Protein AF-A0A317Z5J6-F1 (afdb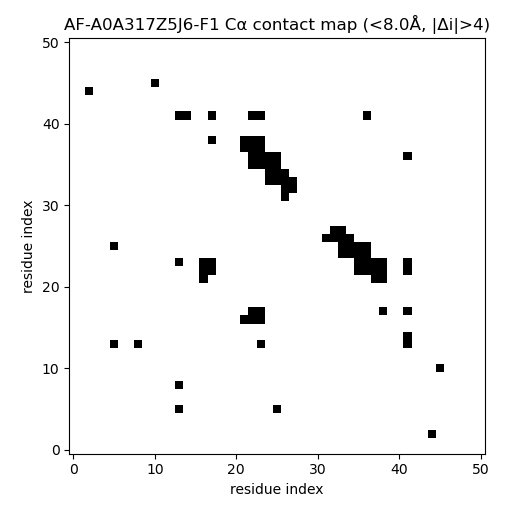_monomer)

InterPro domains:
  IPR000397 Heat shock protein Hsp33 [PF01430] (1-38)
  IPR016154 Heat shock protein Hsp33, C-terminal [G3DSA:3.90.1280.10] (1-49)
  IPR016154 Heat shock protein Hsp33, C-terminal [SSF118352] (1-48)

Sequence (51 aa):
KFLNAIKGLGQAEIEDMIAKDHGAEAECHFCRSRYSFSEDELKALLAEMPS

Solvent-accessible surface area (backbone atoms only — not comparable to full-atom values): 3119 Å² total; per-residue (Å²): 136,56,69,61,62,55,58,69,67,31,72,68,53,54,51,50,32,32,73,74,65,61,18,46,78,47,70,35,88,90,76,71,48,76,44,78,39,50,41,68,55,50,52,50,50,56,67,72,53,76,129

Structure (mmCIF, N/CA/C/O backbone):
data_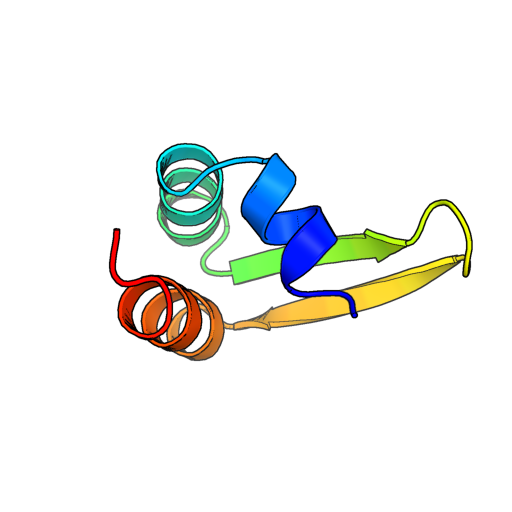AF-A0A317Z5J6-F1
#
_entry.id   AF-A0A317Z5J6-F1
#
loop_
_atom_site.group_PDB
_atom_site.id
_atom_site.type_symbol
_atom_site.label_atom_id
_atom_site.label_alt_id
_atom_site.label_comp_id
_atom_site.label_asym_id
_atom_site.label_entity_id
_atom_site.label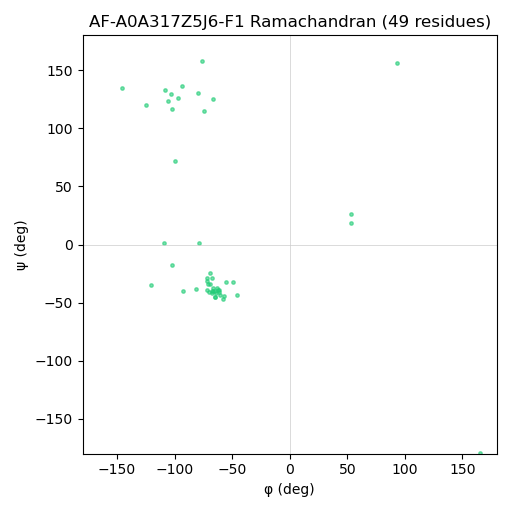_seq_id
_atom_site.pdbx_PDB_ins_code
_atom_site.Cartn_x
_atom_site.Cartn_y
_atom_site.Cartn_z
_atom_site.occupancy
_atom_site.B_iso_or_equiv
_atom_site.auth_seq_id
_atom_site.auth_comp_id
_atom_site.auth_asym_id
_atom_site.auth_atom_id
_atom_site.pdbx_PDB_model_num
ATOM 1 N N . LYS A 1 1 ? 13.011 -7.804 -5.375 1.00 50.91 1 LYS A N 1
ATOM 2 C CA . LYS A 1 1 ? 13.345 -6.731 -4.399 1.00 50.91 1 LYS A CA 1
ATOM 3 C C . LYS A 1 1 ? 12.501 -5.485 -4.687 1.00 50.91 1 LYS A C 1
ATOM 5 O O . LYS A 1 1 ? 13.042 -4.451 -5.040 1.00 50.91 1 LYS A O 1
ATOM 10 N N . PHE A 1 2 ? 11.180 -5.613 -4.575 1.00 59.31 2 PHE A N 1
ATOM 11 C CA . PHE A 1 2 ? 10.219 -4.547 -4.892 1.00 59.31 2 PHE A CA 1
ATOM 12 C C . PHE A 1 2 ? 9.371 -4.191 -3.671 1.00 59.31 2 PHE A C 1
ATOM 14 O O . PHE A 1 2 ? 9.173 -3.024 -3.356 1.00 59.31 2 PHE A O 1
ATOM 21 N N . LEU A 1 3 ? 9.074 -5.219 -2.874 1.00 58.88 3 LEU A N 1
ATOM 22 C CA . LEU A 1 3 ? 8.563 -5.105 -1.512 1.00 58.88 3 LEU A CA 1
ATOM 23 C C . LEU A 1 3 ? 9.376 -4.133 -0.651 1.00 58.88 3 LEU A C 1
ATOM 25 O O . LEU A 1 3 ? 8.796 -3.453 0.172 1.00 58.88 3 LEU A O 1
ATOM 29 N N . ASN A 1 4 ? 10.691 -3.996 -0.870 1.00 62.25 4 ASN A N 1
ATOM 30 C CA . ASN A 1 4 ? 11.506 -3.017 -0.138 1.00 62.25 4 ASN A CA 1
ATOM 31 C C . ASN A 1 4 ? 11.246 -1.557 -0.540 1.00 62.25 4 ASN A C 1
ATOM 33 O O . ASN A 1 4 ? 11.387 -0.682 0.304 1.00 62.25 4 ASN A O 1
ATOM 37 N N . ALA A 1 5 ? 10.885 -1.286 -1.798 1.00 64.62 5 ALA A N 1
ATOM 38 C CA . ALA A 1 5 ? 10.547 0.069 -2.233 1.00 64.62 5 ALA A CA 1
ATOM 39 C C . ALA A 1 5 ? 9.215 0.511 -1.611 1.00 64.62 5 ALA A C 1
ATOM 41 O O . ALA A 1 5 ? 9.112 1.622 -1.108 1.00 64.62 5 ALA A O 1
ATOM 42 N N . ILE A 1 6 ? 8.245 -0.408 -1.560 1.00 65.06 6 ILE A N 1
ATOM 43 C CA . ILE A 1 6 ? 6.943 -0.184 -0.923 1.00 65.06 6 ILE A CA 1
ATOM 44 C C . ILE A 1 6 ? 7.072 -0.150 0.610 1.00 65.06 6 ILE A C 1
ATOM 46 O O . ILE A 1 6 ? 6.513 0.731 1.246 1.00 65.06 6 ILE A O 1
ATOM 50 N N . LYS A 1 7 ? 7.909 -1.010 1.212 1.00 64.25 7 LYS A N 1
ATOM 51 C CA . LYS A 1 7 ? 8.300 -0.919 2.636 1.00 64.25 7 LYS A CA 1
ATOM 52 C C . LYS A 1 7 ? 8.891 0.444 2.995 1.00 64.25 7 LYS A C 1
ATOM 54 O O . LYS A 1 7 ? 8.725 0.884 4.125 1.00 64.25 7 LYS A O 1
ATOM 59 N N . GLY A 1 8 ? 9.576 1.094 2.053 1.00 66.38 8 GLY A N 1
ATOM 60 C CA . GLY A 1 8 ? 10.150 2.426 2.239 1.00 66.38 8 GLY A CA 1
ATOM 61 C C . GLY A 1 8 ? 9.115 3.550 2.349 1.00 66.38 8 GLY A C 1
ATOM 62 O O . GLY A 1 8 ? 9.429 4.561 2.966 1.00 66.38 8 GLY A O 1
ATOM 63 N N . LEU A 1 9 ? 7.906 3.368 1.799 1.00 72.44 9 LEU A N 1
ATOM 64 C CA . LEU A 1 9 ? 6.774 4.291 1.988 1.00 72.44 9 LEU A CA 1
ATOM 65 C C . LEU A 1 9 ? 6.211 4.187 3.415 1.00 72.44 9 LEU A C 1
ATOM 67 O O . LEU A 1 9 ? 5.732 5.160 3.978 1.00 72.44 9 LEU A O 1
ATOM 71 N N . GLY A 1 10 ? 6.344 3.015 4.038 1.00 72.44 10 GLY A N 1
ATOM 72 C CA . GLY A 1 10 ? 5.850 2.752 5.383 1.00 72.44 10 GLY A CA 1
ATOM 73 C C . GLY A 1 10 ? 4.448 2.147 5.388 1.00 72.44 10 GLY A C 1
ATOM 74 O O . GLY A 1 10 ? 3.668 2.286 4.449 1.00 72.44 10 GLY A O 1
ATOM 75 N N . GLN A 1 11 ? 4.145 1.436 6.474 1.00 79.06 11 GLN A N 1
ATOM 76 C CA . GLN A 1 11 ? 2.915 0.658 6.631 1.00 79.06 11 GLN A CA 1
ATOM 77 C C . GLN A 1 11 ? 1.652 1.520 6.472 1.00 79.06 11 GLN A C 1
ATOM 79 O O . GLN A 1 11 ? 0.748 1.161 5.725 1.00 79.06 11 GLN A O 1
ATOM 84 N N . ALA A 1 12 ? 1.654 2.701 7.097 1.00 80.62 12 ALA A N 1
ATOM 85 C CA . ALA A 1 12 ? 0.541 3.645 7.063 1.00 80.62 12 ALA A CA 1
ATOM 86 C C . ALA A 1 12 ? 0.241 4.170 5.651 1.00 80.62 12 ALA A C 1
ATOM 88 O O . ALA A 1 12 ? -0.919 4.332 5.289 1.00 80.62 12 ALA A O 1
ATOM 89 N N . GLU A 1 13 ? 1.277 4.404 4.843 1.00 82.00 13 GLU A N 1
ATOM 90 C CA . GLU A 1 13 ? 1.117 4.878 3.467 1.00 82.00 13 GLU A CA 1
ATOM 91 C C . GLU A 1 13 ? 0.462 3.792 2.602 1.00 82.00 13 GLU A C 1
ATOM 93 O O . GLU A 1 13 ? -0.439 4.067 1.817 1.00 82.00 13 GLU A O 1
ATOM 98 N N . ILE A 1 14 ? 0.864 2.532 2.803 1.00 80.25 14 ILE A N 1
ATOM 99 C CA . ILE A 1 14 ? 0.270 1.375 2.126 1.00 80.25 14 ILE A CA 1
ATOM 100 C C . ILE A 1 14 ? -1.195 1.202 2.541 1.00 80.25 14 ILE A C 1
ATOM 102 O O . ILE A 1 14 ? -2.047 0.995 1.682 1.00 80.25 14 ILE A O 1
ATOM 106 N N . GLU A 1 15 ? -1.506 1.301 3.835 1.00 80.50 15 GLU A N 1
ATOM 107 C CA . GLU A 1 15 ? -2.884 1.217 4.337 1.00 80.50 15 GLU A CA 1
ATOM 108 C C . GLU A 1 15 ? -3.779 2.333 3.783 1.00 80.50 15 GLU A C 1
ATOM 110 O O . GLU A 1 15 ? -4.923 2.066 3.414 1.00 80.50 15 GLU A O 1
ATOM 115 N N . ASP A 1 16 ? -3.264 3.559 3.661 1.00 84.19 16 ASP A N 1
ATOM 116 C CA . ASP A 1 16 ? -4.005 4.684 3.079 1.00 84.19 16 ASP A CA 1
ATOM 117 C C . ASP A 1 16 ? -4.271 4.470 1.577 1.00 84.19 16 ASP A C 1
ATOM 119 O O . ASP A 1 16 ? -5.374 4.751 1.105 1.00 84.19 16 ASP A O 1
ATOM 123 N N . MET A 1 17 ? -3.315 3.885 0.842 1.00 81.19 17 MET A N 1
ATOM 124 C CA . MET A 1 17 ? -3.500 3.497 -0.564 1.00 81.19 17 MET A CA 1
ATOM 125 C C . MET A 1 17 ? -4.555 2.395 -0.717 1.00 81.19 17 MET A C 1
ATOM 127 O O . MET A 1 17 ? -5.455 2.526 -1.543 1.00 81.19 17 MET A O 1
ATOM 131 N N . ILE A 1 18 ? -4.521 1.355 0.126 1.00 82.31 18 ILE A N 1
ATOM 132 C CA . ILE A 1 18 ? -5.568 0.322 0.151 1.00 82.31 18 ILE A CA 1
ATOM 133 C C . ILE A 1 18 ? -6.938 0.956 0.416 1.00 82.31 18 ILE A C 1
ATOM 135 O O . ILE A 1 18 ? -7.907 0.643 -0.269 1.00 82.31 18 ILE A O 1
ATOM 139 N N . ALA A 1 19 ? -7.028 1.846 1.404 1.00 80.75 19 ALA A N 1
ATOM 140 C CA . ALA A 1 19 ? -8.295 2.418 1.839 1.00 80.75 19 ALA A CA 1
ATOM 141 C C . ALA A 1 19 ? -8.900 3.407 0.828 1.00 80.75 19 ALA A C 1
ATOM 143 O O . ALA A 1 19 ? -10.123 3.500 0.734 1.00 80.75 19 ALA A O 1
ATOM 144 N N . LYS A 1 20 ? -8.069 4.161 0.096 1.00 77.88 20 LYS A N 1
AT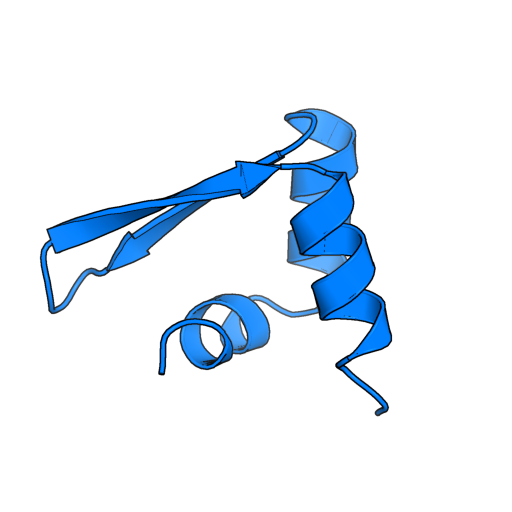OM 145 C CA . LYS A 1 20 ? -8.533 5.175 -0.867 1.00 77.88 20 LYS A CA 1
ATOM 146 C C . LYS A 1 20 ? -8.678 4.647 -2.288 1.00 77.88 20 LYS A C 1
ATOM 148 O O . LYS A 1 20 ? -9.643 5.006 -2.957 1.00 77.88 20 LYS A O 1
ATOM 153 N N . ASP A 1 21 ? -7.750 3.805 -2.730 1.00 75.50 21 ASP A N 1
ATOM 154 C CA . ASP A 1 21 ? -7.657 3.333 -4.116 1.00 75.50 21 ASP A CA 1
ATOM 155 C C . ASP A 1 21 ? -8.043 1.850 -4.269 1.00 75.50 21 ASP A C 1
ATOM 157 O O . ASP A 1 21 ? -8.015 1.318 -5.377 1.00 75.50 21 ASP A O 1
ATOM 161 N N . HIS A 1 22 ? -8.436 1.166 -3.179 1.00 72.94 22 HIS A N 1
ATOM 162 C CA . HIS A 1 22 ? -8.751 -0.276 -3.167 1.00 72.94 22 HIS A CA 1
ATOM 163 C C . HIS A 1 22 ? -7.616 -1.147 -3.748 1.00 72.94 22 HIS A C 1
ATOM 165 O O . HIS A 1 22 ? -7.828 -2.249 -4.263 1.00 72.94 22 HIS A O 1
ATOM 171 N N . GLY A 1 23 ? -6.384 -0.644 -3.667 1.00 72.69 23 GLY A N 1
ATOM 172 C CA . GLY A 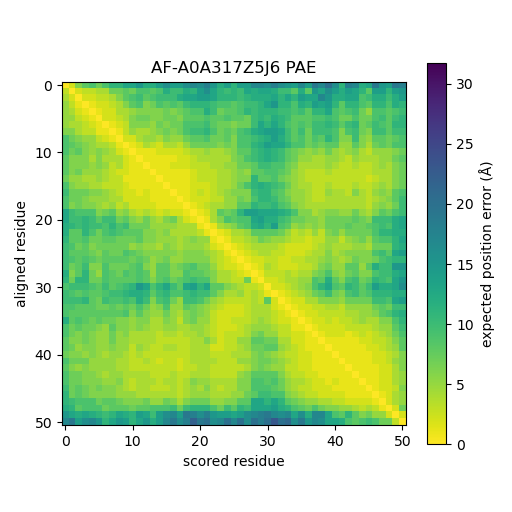1 23 ? -5.203 -1.207 -4.303 1.00 72.69 23 GLY A CA 1
ATOM 173 C C . GLY A 1 23 ? -4.053 -0.206 -4.298 1.00 72.69 23 GLY A C 1
ATOM 174 O O . GLY A 1 23 ? -4.167 0.897 -3.771 1.00 72.69 23 GLY A O 1
ATOM 175 N N . ALA A 1 24 ? -2.917 -0.594 -4.869 1.00 78.50 24 ALA A N 1
ATOM 176 C CA . ALA A 1 24 ? -1.779 0.303 -5.019 1.00 78.50 24 ALA A CA 1
ATOM 177 C C . ALA A 1 24 ? -1.027 -0.004 -6.308 1.00 78.50 24 ALA A C 1
ATOM 179 O O . ALA A 1 24 ? -0.707 -1.157 -6.602 1.00 78.50 24 ALA A O 1
ATOM 180 N N . GLU A 1 25 ? -0.687 1.043 -7.053 1.00 76.06 25 GLU A N 1
ATOM 181 C CA . GLU A 1 25 ? 0.214 0.953 -8.194 1.00 76.06 25 GLU A CA 1
ATOM 182 C C . GLU A 1 25 ? 1.597 1.467 -7.788 1.00 76.06 25 GLU A C 1
ATOM 184 O O . GLU A 1 25 ? 1.777 2.635 -7.447 1.00 76.06 25 GLU A O 1
ATOM 189 N N . ALA A 1 26 ? 2.595 0.588 -7.825 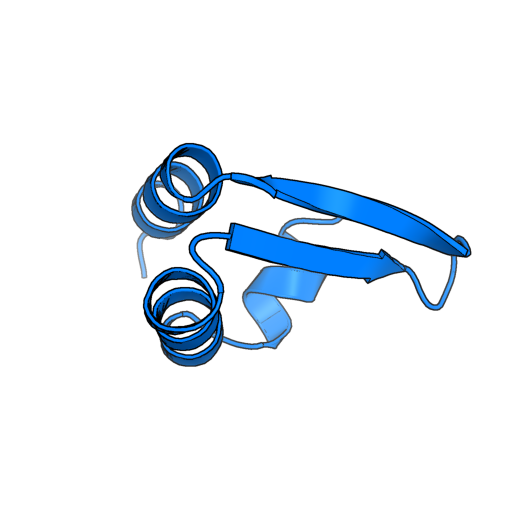1.00 73.44 26 ALA A N 1
ATOM 190 C CA . ALA A 1 26 ? 3.982 0.937 -7.572 1.00 73.44 26 ALA A CA 1
ATOM 191 C C . ALA A 1 26 ? 4.771 0.946 -8.883 1.00 73.44 26 ALA A C 1
ATOM 193 O O . ALA A 1 26 ? 4.859 -0.058 -9.593 1.00 73.44 26 ALA A O 1
ATOM 194 N N . GLU A 1 27 ? 5.404 2.073 -9.189 1.00 71.38 27 GLU A N 1
ATOM 195 C CA . GLU A 1 27 ? 6.283 2.208 -10.347 1.00 71.38 27 GLU A CA 1
ATOM 196 C C . GLU A 1 27 ? 7.759 2.160 -9.921 1.00 71.38 27 GLU A C 1
ATOM 198 O O . GLU A 1 27 ? 8.201 2.885 -9.030 1.00 71.38 27 GLU A O 1
ATOM 203 N N . CYS A 1 28 ? 8.558 1.311 -10.575 1.00 73.88 28 CYS A N 1
ATOM 204 C CA . CYS A 1 28 ? 10.006 1.288 -10.373 1.00 73.88 28 CYS A CA 1
ATOM 205 C C . CYS A 1 28 ? 10.627 2.499 -11.063 1.00 73.88 28 CYS A C 1
ATOM 207 O O . CYS A 1 28 ? 10.694 2.515 -12.290 1.00 73.88 28 CYS A O 1
ATOM 209 N N . HIS A 1 29 ? 11.224 3.440 -10.335 1.00 65.62 29 HIS A N 1
ATOM 210 C CA . HIS A 1 29 ? 11.964 4.514 -11.009 1.00 65.62 29 HIS A CA 1
ATOM 211 C C . HIS A 1 29 ? 13.232 4.004 -11.731 1.00 65.62 29 HIS A C 1
ATOM 213 O O . HIS A 1 29 ? 13.632 4.539 -12.762 1.00 65.62 29 HIS A O 1
ATOM 219 N N . PHE A 1 30 ? 13.836 2.917 -11.236 1.00 73.44 30 PHE A N 1
ATOM 220 C CA . PHE A 1 30 ? 15.044 2.314 -11.820 1.00 73.44 30 PHE A CA 1
ATOM 221 C C . PHE A 1 30 ? 14.756 1.406 -13.020 1.00 73.44 30 PHE A C 1
ATOM 223 O O . PHE A 1 30 ? 15.521 1.369 -13.978 1.00 73.44 30 PHE A O 1
ATOM 230 N N . CYS A 1 31 ? 13.659 0.655 -12.955 1.00 77.50 31 CYS A N 1
ATOM 231 C CA . CYS A 1 31 ? 13.308 -0.392 -13.911 1.00 77.50 31 CYS A CA 1
ATOM 232 C C . CYS A 1 31 ? 12.228 0.057 -14.911 1.00 77.50 31 CYS A C 1
ATOM 234 O O . CYS A 1 31 ? 12.016 -0.612 -15.917 1.00 77.50 31 CYS A O 1
ATOM 236 N N . ARG A 1 32 ? 11.493 1.135 -14.592 1.00 79.50 32 ARG A N 1
ATOM 237 C CA . ARG A 1 32 ? 10.236 1.567 -15.236 1.00 79.50 32 ARG A CA 1
ATOM 238 C C . ARG A 1 32 ? 9.140 0.498 -15.310 1.00 79.50 32 ARG A C 1
ATOM 240 O O . ARG A 1 32 ? 8.197 0.620 -16.083 1.00 79.50 32 ARG A O 1
ATOM 247 N N . SER A 1 33 ? 9.247 -0.550 -14.500 1.00 75.69 33 SER A N 1
ATOM 248 C CA . SER A 1 33 ? 8.210 -1.567 -14.353 1.00 75.69 33 SER A CA 1
ATOM 249 C C . SER A 1 33 ? 7.117 -1.059 -13.419 1.00 75.69 33 SER A C 1
ATOM 251 O O . SER A 1 33 ? 7.422 -0.592 -12.320 1.00 75.69 33 SER A O 1
ATOM 253 N N . ARG A 1 34 ? 5.861 -1.173 -13.850 1.00 78.06 34 ARG A N 1
ATOM 254 C CA . ARG A 1 34 ? 4.683 -0.944 -13.011 1.00 78.06 34 ARG A CA 1
ATOM 255 C C . ARG A 1 34 ? 4.213 -2.256 -12.411 1.00 78.06 34 ARG A C 1
ATOM 257 O O . ARG A 1 34 ? 4.153 -3.266 -13.108 1.00 78.06 34 ARG A O 1
ATOM 264 N N . TYR A 1 35 ? 3.882 -2.211 -11.133 1.00 77.38 35 TYR A N 1
ATOM 265 C CA . TYR A 1 35 ? 3.311 -3.312 -10.382 1.00 77.38 35 TYR A CA 1
ATOM 266 C C . TYR A 1 35 ? 2.012 -2.821 -9.772 1.00 77.38 35 TYR A C 1
ATOM 268 O O . TYR A 1 35 ? 2.017 -1.855 -9.016 1.00 77.38 35 TYR A O 1
ATOM 276 N N . SER A 1 36 ? 0.911 -3.470 -10.116 1.00 78.31 36 SER A N 1
ATOM 277 C CA . SER A 1 36 ? -0.380 -3.252 -9.478 1.00 78.3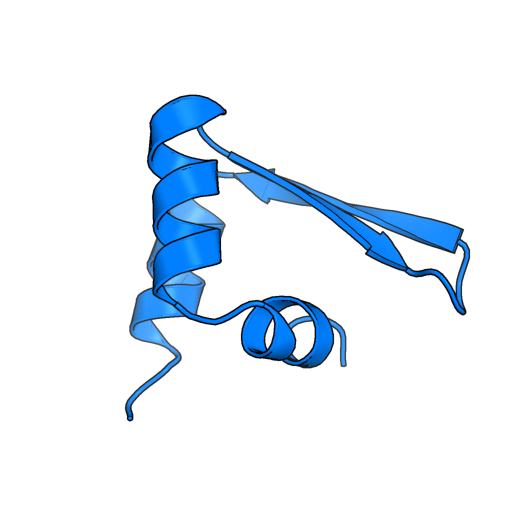1 36 SER A CA 1
ATOM 278 C C . SER A 1 36 ? -0.578 -4.325 -8.423 1.00 78.31 36 SER A C 1
ATOM 280 O O . SER A 1 36 ? -0.499 -5.511 -8.743 1.00 78.31 36 SER A O 1
ATOM 282 N N . PHE A 1 37 ? -0.851 -3.908 -7.199 1.00 79.06 37 PHE A N 1
ATOM 283 C CA . PHE A 1 37 ? -1.190 -4.791 -6.098 1.00 79.06 37 PHE A CA 1
ATOM 284 C C . PHE A 1 37 ? -2.665 -4.624 -5.781 1.00 79.06 37 PHE A C 1
ATOM 286 O O . PHE A 1 37 ? -3.167 -3.502 -5.663 1.00 79.06 37 PHE A O 1
ATOM 293 N N . SER A 1 38 ? -3.348 -5.752 -5.632 1.00 84.56 38 SER A N 1
ATOM 294 C CA . SER A 1 38 ? -4.722 -5.753 -5.133 1.00 84.56 38 SER A CA 1
ATOM 295 C C . SER A 1 38 ? -4.730 -5.527 -3.622 1.00 84.56 38 SER A C 1
ATOM 297 O O . SER A 1 38 ? -3.749 -5.829 -2.942 1.00 84.56 38 SER A O 1
ATOM 299 N N . GLU A 1 39 ? -5.854 -5.058 -3.080 1.00 84.19 39 GLU A N 1
ATOM 300 C CA . GLU A 1 39 ? -6.061 -4.924 -1.630 1.00 84.19 39 GLU A CA 1
ATOM 301 C C . GLU A 1 39 ? -5.615 -6.174 -0.842 1.00 84.19 39 GLU A C 1
ATOM 303 O O . GLU A 1 39 ? -4.938 -6.046 0.177 1.00 84.19 39 GLU A O 1
ATOM 308 N N . ASP A 1 40 ? -5.942 -7.375 -1.329 1.00 85.62 40 ASP A N 1
ATOM 309 C CA . ASP A 1 40 ? -5.572 -8.645 -0.688 1.00 85.62 40 ASP A CA 1
ATOM 310 C C . ASP A 1 40 ? -4.051 -8.866 -0.642 1.00 85.62 40 ASP A C 1
ATOM 312 O O . ASP A 1 40 ? -3.506 -9.261 0.388 1.00 85.62 40 ASP A O 1
ATOM 316 N N . GLU A 1 41 ? -3.339 -8.544 -1.729 1.00 83.56 41 GLU A N 1
ATOM 317 C CA . GLU A 1 41 ? -1.875 -8.640 -1.770 1.00 83.56 41 GLU A CA 1
ATOM 318 C C . GLU A 1 41 ? -1.223 -7.634 -0.829 1.00 83.56 41 GLU A C 1
ATOM 320 O O . GLU A 1 41 ? -0.251 -7.957 -0.150 1.00 83.56 41 GLU A O 1
ATOM 325 N N . LEU A 1 42 ? -1.762 -6.418 -0.754 1.00 81.44 42 LEU A N 1
ATOM 326 C CA . LEU A 1 42 ? -1.251 -5.401 0.156 1.00 81.44 42 LEU A CA 1
ATOM 327 C C . LEU A 1 42 ? -1.500 -5.797 1.613 1.00 81.44 42 LEU A C 1
ATOM 329 O O . LEU A 1 42 ? -0.586 -5.702 2.426 1.00 81.44 42 LEU A O 1
ATOM 333 N N . LYS A 1 43 ? -2.679 -6.336 1.942 1.00 84.12 43 LYS A N 1
ATOM 334 C CA . LYS A 1 43 ? -2.974 -6.900 3.271 1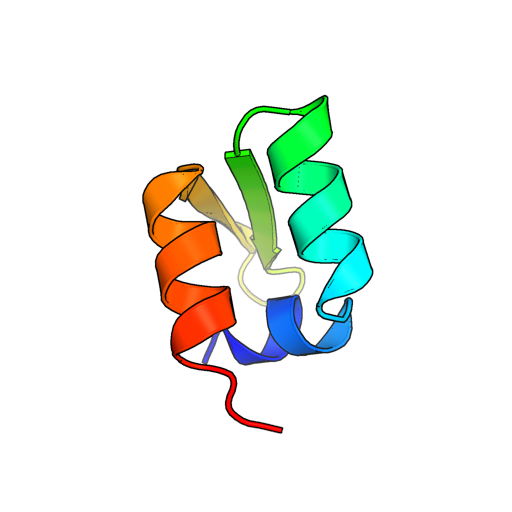.00 84.12 43 LYS A CA 1
ATOM 335 C C . LYS A 1 43 ? -2.047 -8.061 3.627 1.00 84.12 43 LYS A C 1
ATOM 337 O O . LYS A 1 43 ? -1.533 -8.102 4.744 1.00 84.12 43 LYS A O 1
ATOM 342 N N . ALA A 1 44 ? -1.792 -8.972 2.689 1.00 84.50 44 ALA A N 1
ATOM 343 C CA . ALA A 1 44 ? -0.836 -10.058 2.886 1.00 84.50 44 ALA A CA 1
ATOM 344 C C . ALA A 1 44 ? 0.583 -9.518 3.128 1.00 84.50 44 ALA A C 1
ATOM 346 O O . ALA A 1 44 ? 1.270 -9.970 4.040 1.00 84.50 44 ALA A O 1
ATOM 347 N N . LEU A 1 45 ? 0.990 -8.481 2.392 1.00 78.94 45 LEU A N 1
ATOM 348 C CA . LEU A 1 45 ? 2.285 -7.828 2.573 1.00 78.94 45 LEU A CA 1
ATOM 349 C C . LEU A 1 45 ? 2.433 -7.139 3.924 1.00 78.94 45 LEU A C 1
ATOM 351 O O . LEU A 1 45 ? 3.505 -7.214 4.522 1.00 78.94 45 LEU A O 1
ATOM 355 N N . LEU A 1 46 ? 1.377 -6.484 4.404 1.00 78.94 46 LEU A N 1
ATOM 356 C CA . LEU A 1 46 ? 1.327 -5.898 5.741 1.00 78.94 46 LEU A CA 1
ATOM 357 C C . LEU A 1 46 ? 1.466 -6.981 6.819 1.00 78.94 46 LEU A C 1
ATOM 359 O O . LEU A 1 46 ? 2.187 -6.777 7.792 1.00 78.94 46 LEU A O 1
ATOM 363 N N . ALA A 1 47 ? 0.843 -8.147 6.622 1.00 83.50 47 ALA A N 1
ATOM 364 C CA . ALA A 1 47 ? 0.973 -9.293 7.522 1.00 83.50 47 ALA A CA 1
ATOM 365 C C . ALA A 1 47 ? 2.377 -9.932 7.482 1.00 83.50 47 ALA A C 1
ATOM 367 O O . ALA A 1 47 ? 2.883 -10.382 8.508 1.00 83.50 47 ALA A O 1
ATOM 368 N N . GLU A 1 48 ? 3.037 -9.930 6.320 1.00 79.56 48 GLU A N 1
ATOM 369 C CA . GLU A 1 48 ? 4.432 -10.360 6.144 1.00 79.56 48 GLU A CA 1
ATOM 370 C C . GLU A 1 48 ? 5.470 -9.302 6.573 1.00 79.56 48 GLU A C 1
ATOM 372 O O . GLU A 1 48 ? 6.680 -9.534 6.468 1.00 79.56 48 GLU A O 1
ATOM 377 N N . MET A 1 49 ? 5.038 -8.138 7.070 1.00 70.44 49 MET A N 1
ATOM 378 C CA . MET A 1 49 ? 5.886 -7.163 7.760 1.00 70.44 49 MET A CA 1
ATOM 379 C C . MET A 1 49 ? 5.727 -7.286 9.283 1.00 70.44 49 MET A C 1
ATOM 381 O O . MET A 1 49 ? 5.141 -6.396 9.900 1.00 70.44 49 MET A O 1
ATOM 385 N N . PRO A 1 50 ? 6.249 -8.343 9.937 1.00 52.28 50 PRO A N 1
ATOM 386 C CA . PRO A 1 50 ? 6.432 -8.278 11.373 1.00 52.28 50 PRO A CA 1
ATOM 387 C C . PRO A 1 50 ? 7.510 -7.222 11.661 1.00 52.28 50 PRO A C 1
ATOM 389 O O . PRO A 1 50 ? 8.595 -7.244 11.072 1.00 52.28 50 PRO A O 1
ATOM 392 N N . SER A 1 51 ? 7.136 -6.272 12.513 1.00 50.84 51 SER A N 1
ATOM 393 C CA . SER A 1 51 ? 7.955 -5.211 13.109 1.00 50.84 51 SER A CA 1
ATOM 394 C C . SER A 1 51 ? 9.234 -5.721 13.762 1.00 50.84 51 SER A C 1
ATOM 396 O O . SER A 1 51 ? 9.118 -6.718 14.515 1.00 50.84 51 SER A O 1
#

Organism: Staphylococcus pseudintermedius (NCBI:txid283734)

Foldseek 3Di:
DQLVVVCVCPLVSLVVCCVPVQWDWDADPVPRDIDTGGSVRSVVSSVVDDD

Nearest PDB structures (foldseek):
  1vzy-assembly1_A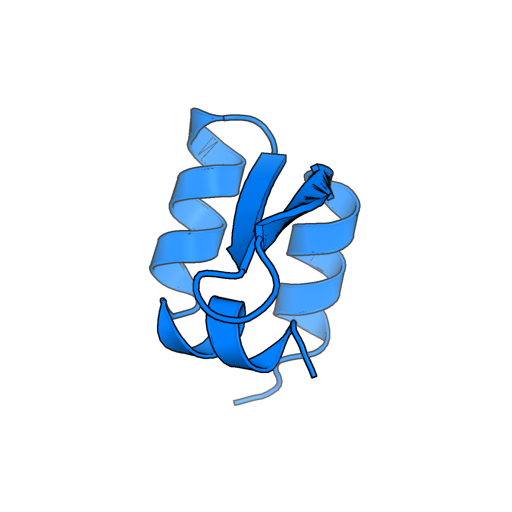  TM=8.037E-01  e=1.457E-04  Bacillus subtilis subsp. subtilis str. 168
  3llc-assembly1_A  TM=4.726E-01  e=9.428E-01  Allorhizobium ampelinum S4
  4czx-assembly1_B-2  TM=5.469E-01  e=1.739E+00  Neurospora crassa
  4lln-assembly2_D  TM=3.190E-01  e=3.208E+00  Staphylococcus aureus
  7jgr-assembly1_A  TM=3.373E-01  e=4.211E+00  Drosophila melanogaster

Mean predicted aligned error: 6.33 Å

pLDDT: mean 74.64, std 8.91, range [50.84, 85.62]

Secondary structure (DSSP, 8-state):
--HHHHHTT-HHHHHHHHHHHSEEEEE-TTT--EEEEEHHHHHHHHHT---

Radius of gyration: 10.38 Å; Cα contacts (8 Å, |Δi|>4): 42; chains: 1; bounding box: 24×16×28 Å